Protein AF-A0A314ULX8-F1 (afdb_monomer_lite)

InterPro domains:
  IPR002553 Clathrin/coatomer adaptor, adaptin-like, N-terminal [PF01602] (2-95)
  IPR011989 Armadillo-like helical [G3DSA:1.25.10.10] (1-115)
  IPR016024 Armadillo-type fold [SSF48371] (2-96)
  IPR050840 Adaptor Complexes Large Subunit [PTHR22780] (1-95)

Secondary structure (DSSP, 8-state):
-HHHHHHHHHHHHTT---GGGHHHHHHHHT-SSHHHHHHHHHHHHHH--TT-TTHHHHHHHHHHHHT-S-HHHHHHHHHHHHHH--TTTHHHH----S-TT---THHHHHHHHHHHHHHHHH-PPPPS---

Sequence (131 aa):
MKEYIIRLIYVEMLGNDGSFAYIHAVKMTHDDNLLLKCTGYLAVSLFLSDDHDLIILIVNTIQKDLKSDNYLVACAALNAVCKLINDETVPAVLPIPGRLSGRRPSWRFTAFIRIAVFGFASGLEFPEAAL

Organism: NCBI:txid2094558

pLDDT: mean 74.56, std 20.5, range [35.59, 95.12]

Structure (mmCIF, N/CA/C/O backbone):
data_AF-A0A314ULX8-F1
#
_entry.id   AF-A0A314ULX8-F1
#
loop_
_atom_site.group_PDB
_atom_site.id
_atom_site.type_symbol
_atom_site.label_atom_id
_atom_site.label_alt_id
_atom_site.label_comp_id
_atom_site.label_asym_id
_atom_site.label_entity_id
_atom_site.label_seq_id
_atom_site.pdbx_PDB_ins_code
_atom_site.Cartn_x
_atom_site.Cartn_y
_atom_site.Cartn_z
_atom_site.occupancy
_atom_site.B_iso_or_equiv
_atom_site.auth_seq_id
_atom_site.auth_comp_id
_atom_site.auth_asym_id
_atom_site.auth_atom_id
_atom_site.pdbx_PDB_model_num
ATOM 1 N N . MET A 1 1 ? 9.596 -2.95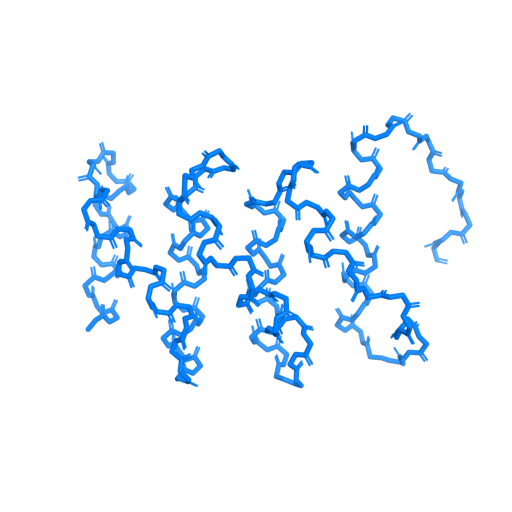5 6.360 1.00 78.81 1 MET A N 1
ATOM 2 C CA . MET A 1 1 ? 8.761 -3.073 5.139 1.00 78.81 1 MET A CA 1
ATOM 3 C C . MET A 1 1 ? 8.274 -1.729 4.610 1.00 78.81 1 MET A C 1
ATOM 5 O O . MET A 1 1 ? 8.534 -1.450 3.451 1.00 78.81 1 MET A O 1
ATOM 9 N N . LYS A 1 2 ? 7.646 -0.866 5.424 1.00 85.88 2 LYS A N 1
ATOM 10 C CA . LYS A 1 2 ? 7.125 0.439 4.963 1.00 85.88 2 LYS A CA 1
ATOM 11 C C . LYS A 1 2 ? 8.141 1.306 4.202 1.00 85.88 2 LYS A C 1
ATOM 13 O O . LYS A 1 2 ? 7.873 1.707 3.079 1.00 85.88 2 LYS A O 1
ATOM 18 N N . GLU A 1 3 ? 9.309 1.566 4.789 1.00 89.75 3 GLU A N 1
ATOM 19 C CA . GLU A 1 3 ? 10.346 2.406 4.161 1.00 89.75 3 GLU A CA 1
ATOM 20 C C . GLU A 1 3 ? 10.858 1.831 2.838 1.00 89.75 3 GLU A C 1
ATOM 22 O O . GLU A 1 3 ? 11.155 2.575 1.910 1.00 89.75 3 GLU A O 1
ATOM 27 N N . TYR A 1 4 ? 10.925 0.503 2.746 1.00 91.62 4 TYR A N 1
ATOM 28 C CA . TYR A 1 4 ? 11.359 -0.196 1.545 1.00 91.62 4 TYR A CA 1
ATOM 29 C C . TYR A 1 4 ? 10.378 0.019 0.384 1.00 91.62 4 TYR A C 1
ATOM 31 O O . TYR A 1 4 ? 10.801 0.395 -0.703 1.00 91.62 4 TYR A O 1
ATOM 39 N N . ILE A 1 5 ? 9.070 -0.111 0.636 1.00 93.31 5 ILE A N 1
ATOM 40 C CA . ILE A 1 5 ? 8.040 0.174 -0.375 1.00 93.31 5 ILE A CA 1
ATOM 41 C C . ILE A 1 5 ? 8.031 1.654 -0.768 1.00 93.31 5 ILE A C 1
ATOM 43 O O . ILE A 1 5 ? 7.900 1.964 -1.943 1.00 93.31 5 ILE A O 1
ATOM 47 N N . ILE A 1 6 ? 8.236 2.579 0.173 1.00 92.00 6 ILE A N 1
ATOM 48 C CA . ILE A 1 6 ? 8.306 4.015 -0.150 1.00 92.00 6 ILE A CA 1
ATOM 49 C C . ILE A 1 6 ? 9.497 4.320 -1.070 1.00 92.00 6 ILE A C 1
ATOM 51 O O . ILE A 1 6 ? 9.356 5.075 -2.030 1.00 92.00 6 ILE A O 1
ATOM 55 N N . ARG A 1 7 ? 10.663 3.716 -0.814 1.00 93.50 7 ARG A N 1
ATOM 56 C CA . ARG A 1 7 ? 11.828 3.846 -1.703 1.00 93.50 7 ARG A CA 1
ATOM 57 C C . ARG A 1 7 ? 11.565 3.230 -3.075 1.00 93.50 7 ARG A C 1
ATOM 59 O O . ARG A 1 7 ? 11.992 3.800 -4.069 1.00 93.50 7 ARG A O 1
ATOM 66 N N . LEU A 1 8 ? 10.843 2.113 -3.131 1.00 92.50 8 LEU A N 1
ATOM 67 C CA . LEU A 1 8 ? 10.450 1.490 -4.392 1.00 92.50 8 LEU A CA 1
ATOM 68 C C . LEU A 1 8 ? 9.522 2.394 -5.210 1.00 92.50 8 LEU A C 1
ATOM 70 O O . LEU A 1 8 ? 9.762 2.573 -6.394 1.00 92.50 8 LEU A O 1
ATOM 74 N N . ILE A 1 9 ? 8.529 3.026 -4.572 1.00 92.50 9 ILE A N 1
ATOM 75 C CA . ILE A 1 9 ? 7.655 4.009 -5.233 1.00 92.50 9 ILE A CA 1
ATOM 76 C C . ILE A 1 9 ? 8.495 5.100 -5.899 1.00 92.50 9 ILE A C 1
ATOM 78 O O . ILE A 1 9 ? 8.248 5.457 -7.045 1.00 92.50 9 ILE A O 1
ATOM 82 N N . TYR A 1 10 ? 9.512 5.603 -5.201 1.00 93.12 10 TYR A N 1
ATOM 83 C CA . TYR A 1 10 ? 10.402 6.618 -5.755 1.00 93.12 10 TYR A CA 1
ATOM 84 C C . TYR A 1 10 ? 11.201 6.114 -6.970 1.00 93.12 10 TYR A C 1
ATOM 86 O O . TYR A 1 10 ? 11.342 6.834 -7.953 1.00 93.12 10 TYR A O 1
ATOM 94 N N . VAL A 1 11 ? 11.704 4.879 -6.920 1.00 92.44 11 VAL A N 1
ATOM 95 C CA . VAL A 1 11 ? 12.449 4.249 -8.024 1.00 92.44 11 VAL A CA 1
ATOM 96 C C . VAL A 1 11 ? 11.564 4.041 -9.259 1.00 92.44 11 VAL A C 1
ATOM 98 O O . VAL A 1 11 ? 11.998 4.359 -10.368 1.00 92.44 11 VAL A O 1
ATOM 101 N N . GLU A 1 12 ? 10.322 3.600 -9.054 1.00 90.19 12 GLU A N 1
ATOM 102 C CA . GLU A 1 12 ? 9.320 3.423 -10.111 1.00 90.19 12 GLU A CA 1
ATOM 103 C C . GLU A 1 12 ? 8.924 4.768 -10.739 1.00 90.19 12 GLU A C 1
ATOM 105 O O . GLU A 1 12 ? 8.836 4.900 -11.956 1.00 90.19 12 GLU A O 1
ATOM 110 N N . MET A 1 13 ? 8.776 5.817 -9.920 1.00 90.50 13 MET A N 1
ATOM 111 C CA . MET A 1 13 ? 8.516 7.183 -10.397 1.00 90.50 13 MET A CA 1
ATOM 112 C C . MET A 1 13 ? 9.657 7.750 -11.254 1.00 90.50 13 MET A C 1
ATOM 114 O O . MET A 1 13 ? 9.415 8.619 -12.089 1.00 90.50 13 MET A O 1
ATOM 118 N N . LEU A 1 14 ? 10.890 7.271 -11.065 1.00 93.81 14 LEU A N 1
ATOM 119 C CA . LEU A 1 14 ? 12.030 7.594 -11.929 1.00 93.81 14 LEU A CA 1
ATOM 120 C C . LEU A 1 14 ? 12.061 6.757 -13.223 1.00 93.81 14 LEU A C 1
ATOM 122 O O . LEU A 1 14 ? 12.935 6.985 -14.058 1.00 93.81 14 LEU A O 1
ATOM 126 N N . GLY A 1 15 ? 11.132 5.812 -13.397 1.00 90.69 15 GLY A N 1
ATOM 127 C CA . GLY A 1 15 ? 11.007 4.961 -14.582 1.00 90.69 15 GLY A CA 1
ATOM 128 C C . GLY A 1 15 ? 11.866 3.694 -14.561 1.00 90.69 15 GLY A C 1
ATOM 129 O O . GLY A 1 15 ? 12.131 3.133 -15.622 1.00 90.69 15 GLY A O 1
ATOM 130 N N . ASN A 1 16 ? 12.339 3.254 -13.390 1.00 92.31 16 ASN A N 1
ATOM 131 C CA . ASN A 1 16 ? 13.056 1.981 -13.259 1.00 92.31 16 ASN A CA 1
ATOM 132 C C . ASN A 1 16 ? 12.087 0.869 -12.849 1.00 92.31 16 ASN A C 1
ATOM 134 O O . ASN A 1 16 ? 11.222 1.110 -12.018 1.00 92.31 16 ASN A O 1
ATOM 138 N N . ASP A 1 17 ? 12.302 -0.345 -13.356 1.00 90.50 17 ASP A N 1
ATOM 139 C CA . ASP A 1 17 ? 11.466 -1.510 -13.049 1.00 90.50 17 ASP A CA 1
ATOM 140 C C . ASP A 1 17 ? 11.652 -2.002 -11.599 1.00 90.50 17 ASP A C 1
ATOM 142 O O . ASP A 1 17 ? 12.721 -2.492 -11.210 1.00 90.50 17 ASP A O 1
ATOM 146 N N . GLY A 1 18 ? 10.593 -1.875 -10.798 1.00 88.19 18 GLY A N 1
ATOM 147 C CA . GLY A 1 18 ? 10.475 -2.362 -9.427 1.00 88.19 18 GLY A CA 1
ATOM 148 C C . GLY A 1 18 ? 9.608 -3.617 -9.257 1.00 88.19 18 GLY A C 1
ATOM 149 O O . GLY A 1 18 ? 9.281 -3.972 -8.116 1.00 88.19 18 GLY A O 1
ATOM 150 N N . SER A 1 19 ? 9.243 -4.303 -10.345 1.00 90.81 19 SER A N 1
ATOM 151 C CA . SER A 1 19 ? 8.260 -5.404 -10.375 1.00 90.81 19 SER A CA 1
ATOM 152 C C . SER A 1 19 ? 8.489 -6.510 -9.339 1.00 90.81 19 SER A C 1
ATOM 154 O O . SER A 1 19 ? 7.540 -7.019 -8.734 1.00 90.81 19 SER A O 1
ATOM 156 N N . PHE A 1 20 ? 9.750 -6.833 -9.040 1.00 90.69 20 PHE A N 1
ATOM 157 C CA . PHE A 1 20 ? 10.132 -7.835 -8.037 1.00 90.69 20 PHE A CA 1
ATOM 158 C C . PHE A 1 20 ? 9.549 -7.571 -6.639 1.00 90.69 20 PHE A C 1
ATOM 160 O O . PHE A 1 20 ? 9.385 -8.496 -5.839 1.00 90.69 20 PHE A O 1
ATOM 167 N N . ALA A 1 21 ? 9.222 -6.316 -6.331 1.00 90.81 21 ALA A N 1
ATOM 168 C CA . ALA A 1 21 ? 8.723 -5.911 -5.029 1.00 90.81 21 ALA A CA 1
ATOM 169 C C . ALA A 1 21 ? 7.215 -5.611 -4.993 1.00 90.81 21 ALA A C 1
ATOM 171 O O . ALA A 1 21 ? 6.667 -5.364 -3.913 1.00 90.81 21 ALA A O 1
ATOM 172 N N . TYR A 1 22 ? 6.499 -5.755 -6.112 1.00 93.88 22 TYR A N 1
ATOM 173 C CA . TYR A 1 22 ? 5.042 -5.559 -6.167 1.00 93.88 22 TYR A CA 1
ATOM 174 C C . TYR A 1 22 ? 4.294 -6.551 -5.278 1.00 93.88 22 TYR A C 1
ATOM 176 O O . TYR A 1 22 ? 3.360 -6.183 -4.562 1.00 93.88 22 TYR A O 1
ATOM 184 N N . ILE A 1 23 ? 4.771 -7.795 -5.207 1.00 94.75 23 ILE A N 1
ATOM 185 C CA . ILE A 1 23 ? 4.206 -8.805 -4.306 1.00 94.75 23 ILE A CA 1
ATOM 186 C C . ILE A 1 23 ? 4.317 -8.397 -2.828 1.00 94.75 23 ILE A C 1
ATOM 188 O O . ILE A 1 23 ? 3.469 -8.756 -2.011 1.00 94.75 23 ILE A O 1
ATOM 192 N N . HIS A 1 24 ? 5.337 -7.617 -2.457 1.00 93.94 24 HIS A N 1
ATOM 193 C CA . HIS A 1 24 ? 5.478 -7.106 -1.095 1.00 93.94 24 HIS A CA 1
ATOM 194 C C . HIS A 1 24 ? 4.482 -5.980 -0.804 1.00 93.94 24 HIS A C 1
ATOM 196 O O . HIS A 1 24 ? 3.962 -5.921 0.311 1.00 93.94 24 HIS A O 1
ATOM 202 N N . ALA A 1 25 ? 4.159 -5.143 -1.794 1.00 94.19 25 ALA A N 1
ATOM 203 C CA . ALA A 1 25 ? 3.087 -4.155 -1.681 1.00 94.19 25 ALA A CA 1
ATOM 204 C C . ALA A 1 25 ? 1.716 -4.834 -1.510 1.00 94.19 25 ALA A C 1
ATOM 206 O O . ALA A 1 25 ? 0.958 -4.468 -0.611 1.00 94.19 25 ALA A O 1
ATOM 207 N N . VAL A 1 26 ? 1.446 -5.894 -2.281 1.00 95.12 26 VAL A N 1
ATOM 208 C CA . VAL A 1 26 ? 0.246 -6.737 -2.130 1.00 95.12 26 VAL A CA 1
ATOM 209 C C . VAL A 1 26 ? 0.181 -7.374 -0.743 1.00 95.12 26 VAL A C 1
ATOM 211 O O . VAL A 1 26 ? -0.855 -7.329 -0.089 1.00 95.12 26 VAL A O 1
ATOM 214 N N . LYS A 1 27 ? 1.285 -7.919 -0.224 1.00 94.62 27 LYS A N 1
ATOM 215 C CA . LYS A 1 27 ? 1.312 -8.459 1.148 1.00 94.62 27 LYS A CA 1
ATOM 216 C C . LYS A 1 27 ? 0.973 -7.397 2.199 1.00 94.62 27 LYS A C 1
ATOM 218 O O . LYS A 1 27 ? 0.302 -7.715 3.173 1.00 94.62 27 LYS A O 1
ATOM 223 N N . MET A 1 28 ? 1.375 -6.141 1.993 1.00 94.12 28 MET A N 1
ATOM 224 C CA . MET A 1 28 ? 1.056 -5.053 2.922 1.00 94.12 28 MET A CA 1
ATOM 225 C C . MET A 1 28 ? -0.434 -4.686 2.953 1.00 94.12 28 MET A C 1
ATOM 227 O O . MET A 1 28 ? -0.893 -4.231 3.996 1.00 94.12 28 MET A O 1
ATOM 231 N N . THR A 1 29 ? -1.218 -4.913 1.889 1.00 94.19 29 THR A N 1
ATOM 232 C CA . THR A 1 29 ? -2.682 -4.668 1.927 1.00 94.19 29 THR A CA 1
ATOM 233 C C . THR A 1 29 ? -3.424 -5.655 2.828 1.00 94.19 29 THR A C 1
ATOM 235 O O . THR A 1 29 ? -4.504 -5.354 3.344 1.00 94.19 29 THR A O 1
ATOM 238 N N . HIS A 1 30 ? -2.826 -6.823 3.052 1.00 93.88 30 HIS A N 1
ATOM 239 C CA . HIS A 1 30 ? -3.364 -7.882 3.896 1.00 93.88 30 HIS A CA 1
ATOM 240 C C . HIS A 1 30 ? -2.998 -7.714 5.377 1.00 93.88 30 HIS A C 1
ATOM 242 O O . HIS A 1 30 ? -3.531 -8.444 6.206 1.00 93.88 30 HIS A O 1
ATOM 248 N N . ASP A 1 31 ? -2.114 -6.770 5.709 1.00 93.69 31 ASP A N 1
ATOM 249 C CA . ASP A 1 31 ? -1.641 -6.531 7.074 1.00 93.69 31 ASP A CA 1
ATOM 250 C C . ASP A 1 31 ? -2.746 -5.921 7.956 1.00 93.69 31 ASP A C 1
ATOM 252 O O . ASP A 1 31 ? -3.525 -5.081 7.503 1.00 93.69 31 ASP A O 1
ATOM 256 N N . ASP A 1 32 ? -2.813 -6.308 9.230 1.00 90.00 32 ASP A N 1
ATOM 257 C CA . ASP A 1 32 ? -3.793 -5.765 10.180 1.00 90.00 32 ASP A CA 1
ATOM 258 C C . ASP A 1 32 ? -3.432 -4.342 10.645 1.00 90.00 32 ASP A C 1
ATOM 260 O O . ASP A 1 32 ? -4.291 -3.588 11.118 1.00 90.00 32 ASP A O 1
ATOM 264 N N . ASN A 1 33 ? -2.170 -3.928 10.492 1.00 92.94 33 ASN A N 1
ATOM 265 C CA . ASN A 1 33 ? -1.740 -2.576 10.810 1.00 92.94 33 ASN A CA 1
ATOM 266 C C . ASN A 1 33 ? -2.257 -1.581 9.765 1.00 92.94 33 ASN A C 1
ATOM 268 O O . ASN A 1 33 ? -1.830 -1.574 8.610 1.00 92.94 33 ASN A O 1
ATOM 272 N N . LEU A 1 34 ? -3.104 -0.653 10.212 1.00 90.81 34 LEU A N 1
ATOM 273 C CA . LEU A 1 34 ? -3.715 0.371 9.367 1.00 90.81 34 LEU A CA 1
ATOM 274 C C . LEU A 1 34 ? -2.706 1.165 8.524 1.00 90.81 34 LEU A C 1
ATOM 276 O O . LEU A 1 34 ? -2.957 1.420 7.349 1.00 90.81 34 LEU A O 1
ATOM 280 N N . LEU A 1 35 ? -1.561 1.557 9.089 1.00 91.25 35 LEU A N 1
ATOM 281 C CA . LEU A 1 35 ? -0.568 2.351 8.358 1.00 91.25 35 LEU A CA 1
ATOM 282 C C . LEU A 1 35 ? 0.114 1.534 7.261 1.00 91.25 35 LEU A C 1
ATOM 284 O O . LEU A 1 35 ? 0.391 2.072 6.186 1.00 91.25 35 LEU A O 1
ATOM 288 N N . LEU A 1 36 ? 0.391 0.254 7.523 1.00 93.44 36 LEU A N 1
ATOM 289 C CA . LEU A 1 36 ? 0.956 -0.656 6.527 1.00 93.44 36 LEU A CA 1
ATOM 290 C C . LEU A 1 36 ? -0.068 -0.940 5.432 1.00 93.44 36 LEU A C 1
ATOM 292 O O . LEU A 1 36 ? 0.272 -0.789 4.262 1.00 93.44 36 LEU A O 1
ATOM 296 N N . LYS A 1 37 ? -1.321 -1.206 5.805 1.00 93.81 37 LYS A N 1
ATOM 297 C CA . LYS A 1 37 ? -2.438 -1.417 4.882 1.00 93.81 37 LYS A CA 1
ATOM 298 C C . LYS A 1 37 ? -2.672 -0.222 3.959 1.00 93.81 37 LYS A C 1
ATOM 300 O O . LYS A 1 37 ? -2.689 -0.395 2.744 1.00 93.81 37 LYS A O 1
ATOM 305 N N . CYS A 1 38 ? -2.767 0.996 4.497 1.00 91.25 38 CYS A N 1
ATOM 306 C CA . CYS A 1 38 ? -2.935 2.209 3.687 1.00 91.25 38 CYS A CA 1
ATOM 307 C C . CYS A 1 38 ? -1.734 2.460 2.762 1.00 91.25 38 CYS A C 1
ATOM 309 O O . CYS A 1 38 ? -1.918 2.829 1.604 1.00 91.25 38 CYS A O 1
ATOM 311 N N . THR A 1 39 ? -0.507 2.231 3.248 1.00 93.69 39 THR A N 1
ATOM 312 C CA . THR A 1 39 ? 0.702 2.357 2.411 1.00 93.69 39 THR A CA 1
ATOM 313 C C . THR A 1 39 ? 0.715 1.296 1.309 1.00 93.69 39 THR A C 1
ATOM 315 O O . THR A 1 39 ? 1.074 1.601 0.178 1.00 93.69 39 THR A O 1
ATOM 318 N N . GLY A 1 40 ? 0.287 0.072 1.628 1.00 94.81 40 GLY A N 1
ATOM 319 C CA . GLY A 1 40 ? 0.104 -1.014 0.675 1.00 94.81 40 GLY A CA 1
ATOM 320 C C . GLY A 1 40 ? -0.862 -0.599 -0.422 1.00 94.81 40 GLY A C 1
ATOM 321 O O . GLY A 1 40 ? -0.465 -0.573 -1.576 1.00 94.81 40 GLY A O 1
ATOM 322 N N . TYR A 1 41 ? -2.080 -0.175 -0.074 1.00 93.81 41 TYR A N 1
ATOM 323 C CA . TYR A 1 41 ? -3.088 0.242 -1.057 1.00 93.81 41 TYR A CA 1
ATOM 324 C C . TYR A 1 41 ? -2.611 1.369 -1.972 1.00 93.81 41 TYR A C 1
ATOM 326 O O . TYR A 1 41 ? -2.857 1.318 -3.177 1.00 93.81 41 TYR A O 1
ATOM 334 N N . LEU A 1 42 ? -1.897 2.355 -1.422 1.00 92.06 42 LEU A N 1
ATOM 335 C CA . LEU A 1 42 ? -1.275 3.406 -2.222 1.00 92.06 42 LEU A CA 1
ATOM 336 C C . LEU A 1 42 ? -0.249 2.826 -3.203 1.00 92.06 42 LEU A C 1
ATOM 338 O O . LEU A 1 42 ? -0.310 3.125 -4.389 1.00 92.06 42 LEU A O 1
ATOM 342 N N . ALA A 1 43 ? 0.659 1.978 -2.719 1.00 93.75 43 ALA A N 1
ATOM 343 C CA . ALA A 1 43 ? 1.686 1.352 -3.541 1.00 93.75 43 ALA A CA 1
ATOM 344 C C . ALA A 1 43 ? 1.080 0.488 -4.657 1.00 93.75 43 ALA A C 1
ATOM 346 O O . ALA A 1 43 ? 1.462 0.623 -5.812 1.00 93.75 43 ALA A O 1
ATOM 347 N N . VAL A 1 44 ? 0.083 -0.345 -4.342 1.00 93.81 44 VAL A N 1
ATOM 348 C CA . VAL A 1 44 ? -0.555 -1.223 -5.333 1.00 93.81 44 VAL A CA 1
ATOM 349 C C . VAL A 1 44 ? -1.290 -0.413 -6.407 1.00 93.81 44 VAL A C 1
ATOM 351 O O . VAL A 1 44 ? -1.243 -0.779 -7.573 1.00 93.81 44 VAL A O 1
ATOM 354 N N . SER A 1 45 ? -1.894 0.723 -6.038 1.00 90.88 45 SER A N 1
ATOM 355 C CA . SER A 1 45 ? -2.553 1.632 -6.993 1.00 90.88 45 SER A CA 1
ATOM 356 C C . SER A 1 45 ? -1.572 2.351 -7.931 1.00 90.88 45 SER A C 1
ATOM 358 O O . SER A 1 45 ? -1.989 2.867 -8.965 1.00 90.88 45 SER A O 1
ATOM 360 N N . LEU A 1 46 ? -0.294 2.443 -7.547 1.00 90.88 46 LEU A N 1
ATOM 361 C CA . LEU A 1 46 ? 0.766 3.054 -8.355 1.00 90.88 46 LEU A CA 1
ATOM 362 C C . LEU A 1 46 ? 1.492 2.025 -9.229 1.00 90.88 46 LEU A C 1
ATOM 364 O O . LEU A 1 46 ? 1.884 2.359 -10.339 1.00 90.88 46 LEU A O 1
ATOM 368 N N . PHE A 1 47 ? 1.679 0.804 -8.722 1.00 90.94 47 PHE A N 1
ATOM 369 C CA . PHE A 1 47 ? 2.460 -0.247 -9.378 1.00 90.94 47 PHE A CA 1
ATOM 370 C C . PHE A 1 47 ? 1.657 -1.108 -10.345 1.00 90.94 47 PHE A C 1
ATOM 372 O O . PHE A 1 47 ? 2.190 -1.541 -11.362 1.00 90.94 47 PHE A O 1
ATOM 379 N N . LEU A 1 48 ? 0.404 -1.420 -10.003 1.00 90.69 48 LEU A N 1
ATOM 380 C CA . LEU A 1 48 ? -0.398 -2.336 -10.801 1.00 90.69 48 LEU A CA 1
ATOM 381 C C . LEU A 1 48 ? -1.241 -1.560 -11.813 1.00 90.69 48 LEU A C 1
ATOM 383 O O . LEU A 1 48 ? -1.963 -0.626 -11.460 1.00 90.69 48 LEU A O 1
ATOM 387 N N . SER A 1 49 ? -1.165 -2.001 -13.062 1.00 87.50 49 SER A N 1
ATOM 388 C CA . SER A 1 49 ? -2.174 -1.732 -14.085 1.00 87.50 49 SER A CA 1
ATOM 389 C C . SER A 1 49 ? -3.370 -2.666 -13.892 1.00 87.50 49 SER A C 1
ATOM 391 O O . SER A 1 49 ? -3.254 -3.685 -13.213 1.00 87.50 49 SER A O 1
ATOM 393 N N . ASP A 1 50 ? -4.511 -2.314 -14.472 1.00 81.94 50 ASP A N 1
ATOM 394 C CA . ASP A 1 50 ? -5.805 -3.007 -14.390 1.00 81.94 50 ASP A CA 1
ATOM 395 C C . ASP A 1 50 ? -5.817 -4.425 -14.994 1.00 81.94 50 ASP A C 1
ATOM 397 O O . ASP A 1 50 ? -6.717 -5.214 -14.706 1.00 81.94 50 ASP A O 1
ATOM 401 N N . ASP A 1 51 ? -4.801 -4.771 -15.780 1.00 84.44 51 ASP A N 1
ATOM 402 C CA . ASP A 1 51 ? -4.563 -6.085 -16.382 1.00 84.44 51 ASP A CA 1
ATOM 403 C C . ASP A 1 51 ? -3.517 -6.932 -15.631 1.00 84.44 51 ASP A C 1
ATOM 405 O O . ASP A 1 51 ? -3.231 -8.064 -16.021 1.00 84.44 51 ASP A O 1
ATOM 409 N N . HIS A 1 52 ? -2.936 -6.421 -14.542 1.00 89.75 52 HIS A N 1
ATOM 410 C CA . HIS A 1 52 ? -1.846 -7.106 -13.859 1.00 89.75 52 HIS A CA 1
ATOM 411 C C . HIS A 1 52 ? -2.338 -8.316 -13.040 1.00 89.75 52 HIS A C 1
ATOM 413 O O . HIS A 1 52 ? -3.162 -8.186 -12.133 1.00 89.75 52 HIS A O 1
ATOM 419 N N . ASP A 1 53 ? -1.704 -9.479 -13.237 1.00 89.06 53 ASP A N 1
ATOM 420 C CA . ASP A 1 53 ? -2.026 -10.759 -12.571 1.00 89.06 53 ASP A CA 1
ATOM 421 C C . ASP A 1 53 ? -2.147 -10.699 -11.037 1.00 89.06 53 ASP A C 1
ATOM 423 O O . ASP A 1 53 ? -2.856 -11.493 -10.420 1.00 89.06 53 ASP A O 1
ATOM 427 N N . LEU A 1 54 ? -1.455 -9.760 -10.384 1.00 91.50 54 LEU A N 1
ATOM 428 C CA . LEU A 1 54 ? -1.461 -9.623 -8.929 1.00 91.50 54 LEU A CA 1
ATOM 429 C C . LEU A 1 54 ? -2.773 -9.036 -8.388 1.00 91.50 54 LEU A C 1
ATOM 431 O O . LEU A 1 54 ? -3.036 -9.173 -7.188 1.00 91.50 54 LEU A O 1
ATOM 435 N N . ILE A 1 55 ? -3.613 -8.431 -9.238 1.00 89.62 55 ILE A N 1
ATOM 436 C CA . ILE A 1 55 ? -4.914 -7.876 -8.840 1.00 89.62 55 ILE A CA 1
ATOM 437 C C . ILE A 1 55 ? -5.785 -8.951 -8.187 1.00 89.62 55 ILE A C 1
ATOM 439 O O . ILE A 1 55 ? -6.413 -8.697 -7.157 1.00 89.62 55 ILE A O 1
ATOM 443 N N . ILE A 1 56 ? -5.760 -10.186 -8.695 1.00 88.31 56 ILE A N 1
ATOM 444 C CA . ILE A 1 56 ? -6.579 -11.277 -8.149 1.00 88.31 56 ILE A CA 1
ATOM 445 C C . ILE A 1 56 ? -6.316 -11.529 -6.655 1.00 88.31 56 ILE A C 1
ATOM 447 O O . ILE A 1 56 ? -7.227 -11.899 -5.912 1.00 88.31 56 ILE A O 1
ATOM 451 N N . LEU A 1 57 ? -5.091 -11.265 -6.186 1.00 91.12 57 LEU A N 1
ATOM 452 C CA . LEU A 1 57 ? -4.692 -11.461 -4.793 1.00 91.12 57 LEU A CA 1
ATOM 453 C C . LEU A 1 57 ? -5.262 -10.387 -3.862 1.00 91.12 57 LEU A C 1
ATOM 455 O O . LEU A 1 57 ? -5.438 -10.649 -2.676 1.00 91.12 57 LEU A O 1
ATOM 459 N N . ILE A 1 58 ? -5.558 -9.186 -4.366 1.00 90.50 58 ILE A N 1
ATOM 460 C CA . ILE A 1 58 ? -6.093 -8.083 -3.553 1.00 90.50 58 ILE A CA 1
ATOM 461 C C . ILE A 1 58 ? -7.616 -7.963 -3.631 1.00 90.50 58 ILE A C 1
ATOM 463 O O . ILE A 1 58 ? -8.200 -7.372 -2.727 1.00 90.50 58 ILE A O 1
ATOM 467 N N . VAL A 1 59 ? -8.274 -8.534 -4.648 1.00 87.50 59 VAL A N 1
ATOM 468 C CA . VAL A 1 59 ? -9.732 -8.408 -4.859 1.00 87.50 59 VAL A CA 1
ATOM 469 C C . VAL A 1 59 ? -10.535 -8.832 -3.623 1.00 87.50 59 VAL A C 1
ATOM 471 O O . VAL A 1 59 ? -11.437 -8.113 -3.189 1.00 87.50 59 VAL A O 1
ATOM 474 N N . ASN A 1 60 ? -10.183 -9.960 -3.001 1.00 86.06 60 ASN A N 1
ATOM 475 C CA . ASN A 1 60 ? -10.865 -10.437 -1.791 1.00 86.06 60 ASN A CA 1
ATOM 476 C C . ASN A 1 60 ? -10.652 -9.496 -0.596 1.00 86.06 60 ASN A C 1
ATOM 478 O O . ASN A 1 60 ? -11.564 -9.253 0.199 1.00 86.06 60 ASN A O 1
ATOM 482 N N . THR A 1 61 ? -9.452 -8.933 -0.484 1.00 90.75 61 THR A N 1
ATOM 483 C CA . THR A 1 61 ? -9.083 -8.019 0.600 1.00 90.75 61 THR A CA 1
ATOM 484 C C . THR A 1 61 ? -9.767 -6.666 0.435 1.00 90.75 61 THR A C 1
ATOM 486 O O . THR A 1 61 ? -10.310 -6.150 1.409 1.00 90.75 61 THR A O 1
ATOM 489 N N . ILE A 1 62 ? -9.882 -6.163 -0.797 1.00 87.94 62 ILE A N 1
ATOM 490 C CA . ILE A 1 62 ? -10.676 -4.978 -1.142 1.00 87.94 62 ILE A CA 1
ATOM 491 C C . ILE A 1 62 ? -12.134 -5.171 -0.714 1.00 87.94 62 ILE A C 1
ATOM 493 O O . ILE A 1 62 ? -12.689 -4.318 -0.025 1.00 87.94 62 ILE A O 1
ATOM 497 N N . GLN A 1 63 ? -12.759 -6.302 -1.055 1.00 84.25 63 GLN A N 1
ATOM 498 C CA . GLN A 1 63 ? -14.151 -6.573 -0.671 1.00 84.25 63 GLN A CA 1
ATOM 499 C C . GLN A 1 63 ? -14.365 -6.569 0.845 1.00 84.25 63 GLN A C 1
ATOM 501 O O . GLN A 1 63 ? -15.377 -6.055 1.334 1.00 84.25 63 GLN A O 1
ATOM 506 N N . LYS A 1 64 ? -13.427 -7.158 1.594 1.00 87.69 64 LYS A N 1
ATOM 507 C CA . LYS A 1 64 ? -13.448 -7.168 3.061 1.00 87.69 64 LYS A CA 1
ATOM 508 C C . LYS A 1 64 ? -13.279 -5.753 3.617 1.00 87.69 64 LYS A C 1
ATOM 510 O O . LYS A 1 64 ? -14.052 -5.339 4.480 1.00 87.69 64 LYS A O 1
ATOM 515 N N . ASP A 1 65 ? -12.306 -5.007 3.107 1.00 88.44 65 ASP A N 1
ATOM 516 C CA . ASP A 1 65 ? -11.934 -3.684 3.607 1.00 88.44 65 ASP A CA 1
ATOM 517 C C . ASP A 1 65 ? -12.971 -2.603 3.258 1.00 88.44 65 ASP A C 1
ATOM 519 O O . ASP A 1 65 ? -13.227 -1.719 4.077 1.00 88.44 65 ASP A O 1
ATOM 523 N N . LEU A 1 66 ? -13.666 -2.718 2.122 1.00 81.88 66 LEU A N 1
ATOM 524 C CA . LEU A 1 66 ? -14.829 -1.883 1.784 1.00 81.88 66 LEU A CA 1
ATOM 525 C C . LEU A 1 66 ? -15.980 -2.034 2.788 1.00 81.88 66 LEU A C 1
ATOM 527 O O . LEU A 1 66 ? -16.775 -1.113 2.960 1.00 81.88 66 LEU A O 1
ATOM 531 N N . LYS A 1 67 ? -16.087 -3.192 3.451 1.00 80.81 67 LYS A N 1
ATOM 532 C CA . LYS A 1 67 ? -17.098 -3.468 4.485 1.00 80.81 67 LYS A CA 1
ATOM 533 C C . LYS A 1 67 ? -16.613 -3.118 5.894 1.00 80.81 67 LYS A C 1
ATOM 535 O O . LYS A 1 67 ? -17.371 -3.305 6.845 1.00 80.81 67 LYS A O 1
ATOM 540 N N . SER A 1 68 ? -15.380 -2.631 6.040 1.00 82.94 68 SER A N 1
ATOM 541 C CA . SER A 1 68 ? -14.812 -2.298 7.344 1.00 82.94 68 SER A CA 1
ATOM 542 C C . SER A 1 68 ? -15.477 -1.061 7.959 1.00 82.94 68 SER A C 1
ATOM 544 O O . SER A 1 68 ? -15.883 -0.130 7.263 1.00 82.94 68 SER A O 1
ATOM 546 N N . ASP A 1 69 ? -15.563 -1.028 9.291 1.00 81.31 69 ASP A N 1
ATOM 547 C CA . ASP A 1 69 ? -16.051 0.148 10.027 1.00 81.31 69 ASP A CA 1
ATOM 548 C C . ASP A 1 69 ? -15.025 1.293 10.054 1.00 81.31 69 ASP A C 1
ATOM 550 O O . ASP A 1 69 ? -15.354 2.432 10.400 1.00 81.31 69 ASP A O 1
ATOM 554 N N . ASN A 1 70 ? -13.775 1.006 9.678 1.00 83.88 70 ASN A N 1
ATOM 555 C CA . ASN A 1 70 ? -12.706 1.986 9.637 1.00 83.88 70 ASN A CA 1
ATOM 556 C C . ASN A 1 70 ? -12.737 2.770 8.322 1.00 83.88 70 ASN A C 1
ATOM 558 O O . ASN A 1 70 ? -12.363 2.269 7.262 1.00 83.88 70 ASN A O 1
ATOM 562 N N . TYR A 1 71 ? -13.121 4.041 8.419 1.00 81.62 71 TYR A N 1
ATOM 563 C CA . TYR A 1 71 ? -13.241 4.931 7.268 1.00 81.62 71 TYR A CA 1
ATOM 564 C C . TYR A 1 71 ? -11.958 5.043 6.430 1.00 81.62 71 TYR A C 1
ATOM 566 O O . TYR A 1 71 ? -12.041 5.100 5.206 1.00 81.62 71 TYR A O 1
ATOM 574 N N . LEU A 1 72 ? -10.775 5.058 7.056 1.00 84.69 72 LEU A N 1
ATOM 575 C CA . LEU A 1 72 ? -9.510 5.212 6.329 1.00 84.69 72 LEU A CA 1
ATOM 576 C C . LEU A 1 72 ? -9.206 3.985 5.469 1.00 84.69 72 LEU A C 1
ATOM 578 O O . LEU A 1 72 ? -8.787 4.123 4.323 1.00 84.69 72 LEU A O 1
ATOM 582 N N . VAL A 1 73 ? -9.461 2.794 6.012 1.00 85.81 73 VAL A N 1
ATOM 583 C CA . VAL A 1 73 ? -9.269 1.526 5.301 1.00 85.81 73 VAL A CA 1
ATOM 584 C C . VAL A 1 73 ? -10.278 1.395 4.165 1.00 85.81 73 VAL A C 1
ATOM 586 O O . VAL A 1 73 ? -9.888 1.096 3.038 1.00 85.81 73 VAL A O 1
ATOM 589 N N . ALA A 1 74 ? -11.550 1.704 4.431 1.00 84.50 74 ALA A N 1
ATOM 590 C CA . ALA A 1 74 ? -12.586 1.708 3.406 1.00 84.50 74 ALA A CA 1
ATOM 591 C C . ALA A 1 74 ? -12.264 2.695 2.269 1.00 84.50 74 ALA A C 1
ATOM 593 O O . ALA A 1 74 ? -12.423 2.349 1.104 1.00 84.50 74 ALA A O 1
ATOM 594 N N . CYS A 1 75 ? -11.759 3.893 2.585 1.00 83.25 75 CYS A N 1
ATOM 595 C CA . CYS A 1 75 ? -11.362 4.894 1.592 1.00 83.25 75 CYS A CA 1
ATOM 596 C C . CYS A 1 75 ? -10.147 4.447 0.760 1.00 83.25 75 CYS A C 1
ATOM 598 O O . CYS A 1 75 ? -10.152 4.586 -0.461 1.00 83.25 75 CYS A O 1
ATOM 600 N N . ALA A 1 76 ? -9.127 3.859 1.392 1.00 86.56 76 ALA A N 1
ATOM 601 C CA . ALA A 1 76 ? -7.954 3.341 0.686 1.00 86.56 76 ALA A CA 1
ATOM 602 C C . ALA A 1 76 ? -8.317 2.194 -0.273 1.00 86.56 76 ALA A C 1
ATOM 604 O O . ALA A 1 76 ? -7.887 2.197 -1.427 1.00 86.56 76 ALA A O 1
ATOM 605 N N . ALA A 1 77 ? -9.161 1.258 0.176 1.00 86.75 77 ALA A N 1
ATOM 606 C CA . ALA A 1 77 ? -9.683 0.184 -0.666 1.00 86.75 77 ALA A CA 1
ATOM 607 C C . ALA A 1 77 ? -10.537 0.736 -1.817 1.00 86.75 77 ALA A C 1
ATOM 609 O O . ALA A 1 77 ? -10.416 0.283 -2.952 1.00 86.75 77 ALA A O 1
ATOM 610 N N . LEU A 1 78 ? -11.356 1.755 -1.547 1.00 80.56 78 LEU A N 1
ATOM 611 C CA . LEU A 1 78 ? -12.181 2.419 -2.553 1.00 80.56 78 LEU A CA 1
ATOM 612 C C . LEU A 1 78 ? -11.343 3.128 -3.625 1.00 80.56 78 LEU A C 1
ATOM 614 O O . LEU A 1 78 ? -11.673 3.061 -4.803 1.00 80.56 78 LEU A O 1
ATOM 618 N N . ASN A 1 79 ? -10.238 3.764 -3.240 1.00 84.50 79 ASN A N 1
ATOM 619 C CA . ASN A 1 79 ? -9.315 4.365 -4.199 1.00 84.50 79 ASN A CA 1
ATOM 620 C C . ASN A 1 79 ? -8.668 3.306 -5.107 1.00 84.50 79 ASN A C 1
ATOM 622 O O . ASN A 1 79 ? -8.573 3.507 -6.314 1.00 84.50 79 ASN A O 1
ATOM 626 N N . ALA A 1 80 ? -8.272 2.163 -4.538 1.00 86.81 80 ALA A N 1
ATOM 627 C CA . ALA A 1 80 ? -7.711 1.054 -5.307 1.00 86.81 80 ALA A CA 1
ATOM 628 C C . ALA A 1 80 ? -8.734 0.455 -6.289 1.00 86.81 80 ALA A C 1
ATOM 630 O O . ALA A 1 80 ? -8.384 0.169 -7.429 1.00 86.81 80 ALA A O 1
ATOM 631 N N . VAL A 1 81 ? -10.006 0.339 -5.888 1.00 82.31 81 VAL A N 1
ATOM 632 C CA . VAL A 1 81 ? -11.121 -0.087 -6.760 1.00 82.31 81 VAL A CA 1
ATOM 633 C C . VAL A 1 81 ? -11.218 0.785 -8.005 1.00 82.31 81 VAL A C 1
ATOM 635 O O . VAL A 1 81 ? -11.259 0.256 -9.107 1.00 82.31 81 VAL A O 1
ATOM 638 N N . CYS A 1 82 ? -11.206 2.110 -7.842 1.00 77.06 82 CYS A N 1
ATOM 639 C CA . CYS A 1 82 ? -11.319 3.039 -8.968 1.00 77.06 82 CYS A CA 1
ATOM 640 C C . CYS A 1 82 ? -10.189 2.905 -9.991 1.00 77.06 82 CYS A C 1
ATOM 642 O O . CYS A 1 82 ? -10.360 3.317 -11.134 1.00 77.06 82 CYS A O 1
ATOM 644 N N . LYS A 1 83 ? -9.023 2.407 -9.567 1.00 82.25 83 LYS A N 1
ATOM 645 C CA . LYS A 1 83 ? -7.826 2.332 -10.402 1.00 82.25 83 LYS A CA 1
ATOM 646 C C . LYS A 1 83 ? -7.586 0.943 -10.992 1.00 82.25 83 LYS A C 1
ATOM 648 O O . LYS A 1 83 ? -7.062 0.863 -12.095 1.00 82.25 83 LYS A O 1
ATOM 653 N N . LEU A 1 84 ? -7.916 -0.113 -10.250 1.00 80.69 84 LEU A N 1
ATOM 654 C CA . LEU A 1 84 ? -7.479 -1.483 -10.536 1.00 80.69 84 LEU A CA 1
ATOM 655 C C . LEU A 1 84 ? -8.604 -2.413 -10.999 1.00 80.69 84 LEU A C 1
ATOM 657 O O . LEU A 1 84 ? -8.314 -3.515 -11.447 1.00 80.69 84 LEU A O 1
ATOM 661 N N . ILE A 1 85 ? -9.875 -2.033 -10.837 1.00 72.25 85 ILE A N 1
ATOM 662 C CA . ILE A 1 85 ? -10.996 -2.918 -11.170 1.00 72.25 85 ILE A CA 1
ATOM 663 C C . ILE A 1 85 ? -11.479 -2.647 -12.587 1.00 72.25 85 ILE A C 1
ATOM 665 O O . ILE A 1 85 ? -11.961 -1.560 -12.891 1.00 72.25 85 ILE A O 1
ATOM 669 N N . ASN A 1 86 ? -11.382 -3.690 -13.405 1.00 67.81 86 ASN A N 1
ATOM 670 C CA . ASN A 1 86 ? -11.884 -3.764 -14.772 1.00 67.81 86 ASN A CA 1
ATOM 671 C C . ASN A 1 86 ? -13.126 -4.676 -14.849 1.00 67.81 86 ASN A C 1
ATOM 673 O O . ASN A 1 86 ? -13.399 -5.411 -13.892 1.00 67.81 86 ASN A O 1
ATOM 677 N N . ASP A 1 87 ? -13.847 -4.669 -15.972 1.00 61.09 87 ASP A N 1
ATOM 678 C CA . ASP A 1 87 ? -15.137 -5.348 -16.195 1.00 61.09 87 ASP A CA 1
ATOM 679 C C . ASP A 1 87 ? -15.152 -6.829 -15.761 1.00 61.09 87 ASP A C 1
ATOM 681 O O . ASP A 1 87 ? -16.138 -7.313 -15.206 1.00 61.09 87 ASP A O 1
ATOM 685 N N . GLU A 1 88 ? -14.024 -7.528 -15.892 1.00 59.84 88 GLU A N 1
ATOM 686 C CA .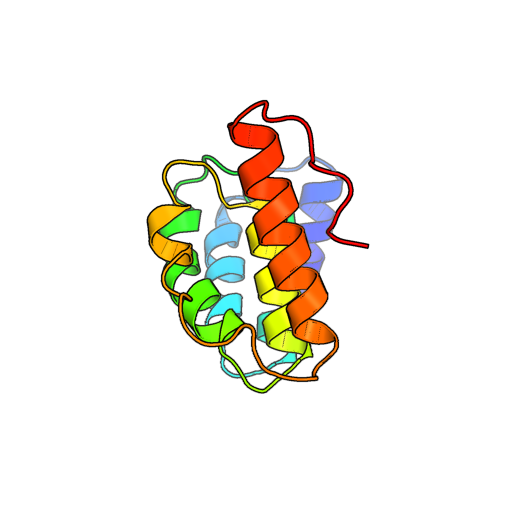 GLU A 1 88 ? -13.850 -8.931 -15.478 1.00 59.84 88 GLU A CA 1
ATOM 687 C C . GLU A 1 88 ? -13.864 -9.135 -13.946 1.00 59.84 88 GLU A C 1
ATOM 689 O O . GLU A 1 88 ? -14.276 -10.175 -13.430 1.00 59.84 88 GLU A O 1
ATOM 694 N N . THR A 1 89 ? -13.431 -8.129 -13.182 1.00 64.69 89 THR A N 1
ATOM 695 C CA . THR 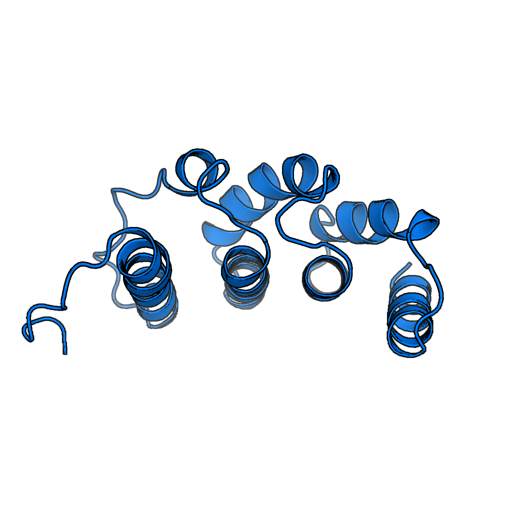A 1 89 ? -13.313 -8.181 -11.707 1.00 64.69 89 THR A CA 1
ATOM 696 C C . THR A 1 89 ? -14.447 -7.452 -10.985 1.00 64.69 89 THR A C 1
ATOM 698 O O . THR A 1 89 ? -14.653 -7.638 -9.780 1.00 64.69 89 THR A O 1
ATOM 701 N N . VAL A 1 90 ? -15.247 -6.687 -11.731 1.00 62.41 90 VAL A N 1
ATOM 702 C CA . VAL A 1 90 ? -16.491 -6.046 -11.291 1.00 62.41 90 VAL A CA 1
ATOM 703 C C . VAL A 1 90 ? -17.437 -7.013 -10.555 1.00 62.41 90 VAL A C 1
ATOM 705 O O . VAL A 1 90 ? -17.823 -6.691 -9.426 1.00 62.41 90 VAL A O 1
ATOM 708 N N . PRO A 1 91 ? -17.787 -8.212 -11.071 1.00 59.28 91 PRO A N 1
ATOM 709 C CA . PRO A 1 91 ? -18.713 -9.111 -10.375 1.00 59.28 91 PRO A CA 1
ATOM 710 C C . PRO A 1 91 ? -18.181 -9.606 -9.025 1.00 59.28 91 PRO A C 1
ATOM 712 O O . PRO A 1 91 ? -18.973 -9.839 -8.110 1.00 59.28 91 PRO A O 1
ATOM 715 N N . ALA A 1 92 ? -16.859 -9.707 -8.859 1.00 62.16 92 ALA A N 1
ATOM 716 C CA . ALA A 1 92 ? -16.259 -10.097 -7.589 1.00 62.16 92 ALA A CA 1
ATOM 717 C C . ALA A 1 92 ? -16.460 -9.009 -6.523 1.00 62.16 92 ALA A C 1
ATOM 719 O O . ALA A 1 92 ? -16.769 -9.319 -5.377 1.00 62.16 92 ALA A O 1
ATOM 720 N N . VAL A 1 93 ? -16.361 -7.729 -6.889 1.00 59.06 93 VAL A N 1
ATOM 721 C CA . VAL A 1 93 ? -16.483 -6.609 -5.935 1.00 59.06 93 VAL A CA 1
ATOM 722 C C . VAL A 1 93 ? -17.927 -6.125 -5.742 1.00 59.06 93 VAL A C 1
ATOM 724 O O . VAL A 1 93 ? -18.247 -5.487 -4.734 1.00 59.06 93 VAL A O 1
ATOM 727 N N . LEU A 1 94 ? -18.840 -6.516 -6.634 1.00 53.81 94 LEU A N 1
ATOM 728 C CA . LEU A 1 94 ? -20.241 -6.095 -6.649 1.00 53.81 94 LEU A CA 1
ATOM 729 C C . LEU A 1 94 ? -21.228 -6.691 -5.619 1.00 53.81 94 LEU A C 1
ATOM 731 O O . LEU A 1 94 ? -22.343 -6.153 -5.575 1.00 53.81 94 LEU A O 1
ATOM 735 N N . PRO A 1 95 ? -20.965 -7.704 -4.759 1.00 52.50 95 PRO A N 1
ATOM 736 C CA . PRO A 1 95 ? -22.001 -8.189 -3.852 1.00 52.50 95 PRO A CA 1
ATOM 737 C C . PRO A 1 95 ? -22.127 -7.253 -2.636 1.00 52.50 95 PRO A C 1
ATOM 739 O O . PRO A 1 95 ? -21.742 -7.576 -1.506 1.00 52.50 95 PRO A O 1
ATOM 742 N N . ILE A 1 96 ? -22.703 -6.069 -2.866 1.00 51.59 96 ILE A N 1
ATOM 743 C CA . ILE A 1 96 ? -23.222 -5.160 -1.839 1.00 51.59 96 ILE A CA 1
ATOM 744 C C . ILE A 1 96 ? -24.628 -4.673 -2.265 1.00 51.59 96 ILE A C 1
ATOM 746 O O . ILE A 1 96 ? -24.795 -3.515 -2.664 1.00 51.59 96 ILE A O 1
ATOM 750 N N . PRO A 1 97 ? -25.676 -5.524 -2.213 1.00 43.53 97 PRO A N 1
ATOM 751 C CA . PRO A 1 97 ? -27.037 -5.114 -2.579 1.00 43.53 97 PRO A CA 1
ATOM 752 C C . PRO A 1 97 ? -27.811 -4.439 -1.431 1.00 43.53 97 PRO A C 1
ATOM 754 O O . PRO A 1 97 ? -28.870 -3.876 -1.668 1.00 43.53 97 PRO A O 1
ATOM 757 N N . GLY A 1 98 ? -27.326 -4.491 -0.183 1.00 44.22 98 GLY A N 1
ATOM 758 C CA . GLY A 1 98 ? -28.208 -4.324 0.985 1.00 44.22 98 GLY A CA 1
ATOM 759 C C . GLY A 1 98 ? -27.990 -3.124 1.911 1.00 44.22 98 GLY A C 1
ATOM 760 O O . GLY A 1 98 ? -28.680 -3.044 2.921 1.00 44.22 98 GLY A O 1
ATOM 761 N N . ARG A 1 99 ? -27.035 -2.212 1.667 1.00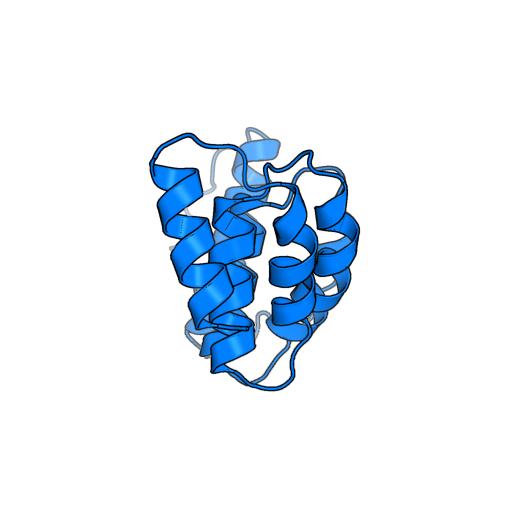 42.34 99 ARG A N 1
ATOM 762 C CA . ARG A 1 99 ? -26.641 -1.221 2.703 1.00 42.34 99 ARG A CA 1
ATOM 763 C C . ARG A 1 99 ? -26.550 0.242 2.265 1.00 42.34 99 ARG A C 1
ATOM 765 O O . ARG A 1 99 ? -25.903 1.040 2.934 1.00 42.34 99 ARG A O 1
ATOM 772 N N . LEU A 1 100 ? -27.275 0.620 1.211 1.00 42.62 100 LEU A N 1
ATOM 773 C CA . LEU A 1 100 ? -27.403 2.016 0.755 1.00 42.62 100 LEU A CA 1
ATOM 774 C C . LEU A 1 100 ? -28.334 2.888 1.629 1.00 42.62 100 LEU A C 1
ATOM 776 O O . LEU A 1 100 ? -28.465 4.078 1.378 1.00 42.62 100 LEU A O 1
ATOM 780 N N . SER A 1 101 ? -28.950 2.339 2.684 1.00 42.69 101 SER A N 1
ATOM 781 C CA . SER A 1 101 ? -29.901 3.071 3.545 1.00 42.69 101 SER A CA 1
ATOM 782 C C . SER A 1 101 ? -29.263 3.772 4.764 1.00 42.69 101 SER A C 1
ATOM 784 O O . SER A 1 101 ? -29.974 4.263 5.643 1.00 42.69 101 SER A O 1
ATOM 786 N N . GLY A 1 102 ? -27.930 3.801 4.877 1.00 41.12 102 GLY A N 1
ATOM 787 C CA . GLY A 1 102 ? -27.226 4.371 6.031 1.00 41.12 102 GLY A CA 1
ATOM 788 C C . GLY A 1 102 ? -26.782 5.823 5.823 1.00 41.12 102 GLY A C 1
ATOM 789 O O . GLY A 1 102 ? -26.000 6.106 4.924 1.00 41.12 102 GLY A O 1
ATOM 790 N N . ARG A 1 103 ? -27.195 6.722 6.727 1.00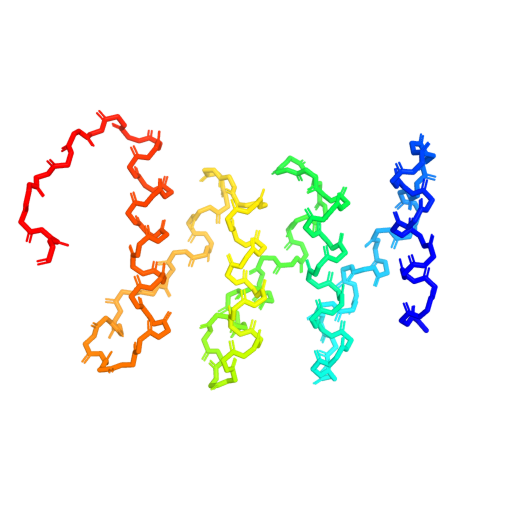 39.84 103 ARG A N 1
ATOM 791 C CA . ARG A 1 103 ? -26.922 8.180 6.802 1.00 39.84 103 ARG A CA 1
ATOM 792 C C . ARG A 1 103 ? -25.441 8.635 6.829 1.00 39.84 103 ARG A C 1
ATOM 794 O O . ARG A 1 103 ? -25.181 9.784 7.176 1.00 39.84 103 ARG A O 1
ATOM 801 N N . ARG A 1 104 ? -24.453 7.780 6.527 1.00 44.94 104 ARG A N 1
ATOM 802 C CA . ARG A 1 104 ? -23.023 8.132 6.634 1.00 44.94 104 ARG A CA 1
ATOM 803 C C . ARG A 1 104 ? -22.455 8.619 5.285 1.00 44.94 104 ARG A C 1
ATOM 805 O O . ARG A 1 104 ? -22.593 7.909 4.290 1.00 44.94 104 ARG A O 1
ATOM 812 N N . PRO A 1 105 ? -21.765 9.778 5.240 1.00 46.78 105 PRO A N 1
ATOM 813 C CA . PRO A 1 105 ? -21.283 10.404 3.999 1.00 46.78 105 PRO A CA 1
ATOM 814 C C . PRO A 1 105 ? -20.251 9.568 3.224 1.00 46.78 105 PRO A C 1
ATOM 816 O O . PRO A 1 105 ? -20.137 9.726 2.012 1.00 46.78 105 PRO A O 1
ATOM 819 N N . SER A 1 106 ? -19.566 8.625 3.880 1.00 45.84 106 SER A N 1
ATOM 820 C CA . SER A 1 106 ? -18.600 7.714 3.248 1.00 45.84 106 SER A CA 1
ATOM 821 C C . SER A 1 106 ? -19.204 6.842 2.141 1.00 45.84 106 SER A C 1
ATOM 823 O O . SER A 1 106 ? -18.526 6.523 1.172 1.00 45.84 106 SER A O 1
ATOM 825 N N . TRP A 1 107 ? -20.489 6.491 2.251 1.00 44.25 107 TRP A N 1
ATOM 826 C CA . TRP A 1 107 ? -21.168 5.599 1.304 1.00 44.25 107 TRP A CA 1
ATOM 827 C C . TRP A 1 107 ? -21.760 6.327 0.092 1.00 44.25 107 TRP A C 1
ATOM 829 O O . TRP A 1 107 ? -22.057 5.680 -0.911 1.00 44.25 107 TRP A O 1
ATOM 839 N N . ARG A 1 108 ? -21.891 7.665 0.136 1.00 48.34 108 ARG A N 1
ATOM 840 C CA . ARG A 1 108 ? -22.285 8.461 -1.043 1.00 48.34 108 ARG A CA 1
ATOM 841 C C . ARG A 1 108 ? -21.192 8.430 -2.111 1.00 48.34 108 ARG A C 1
ATOM 843 O O . ARG A 1 108 ? -21.515 8.349 -3.286 1.00 48.34 108 ARG A O 1
ATOM 850 N N . PHE A 1 109 ? -19.922 8.388 -1.707 1.00 47.59 109 PHE A N 1
ATOM 851 C CA . PHE A 1 109 ? -18.791 8.187 -2.620 1.00 47.59 109 PHE A CA 1
ATOM 852 C C . PHE A 1 109 ? -18.773 6.782 -3.229 1.00 47.59 109 PHE A C 1
ATOM 854 O O . PHE A 1 109 ? -18.519 6.635 -4.418 1.00 47.59 109 PHE A O 1
ATOM 861 N N . THR A 1 110 ? -19.116 5.747 -2.458 1.00 46.56 110 THR A N 1
ATOM 862 C CA . THR A 1 110 ? -19.261 4.380 -2.985 1.00 46.56 110 THR A CA 1
ATOM 863 C C . THR A 1 110 ? -20.426 4.274 -3.976 1.00 46.56 110 THR A C 1
ATOM 865 O O . THR A 1 110 ? -20.299 3.606 -4.997 1.00 46.56 110 THR A O 1
ATOM 868 N N . ALA A 1 111 ? -21.545 4.963 -3.716 1.00 44.91 111 ALA A N 1
ATOM 869 C CA . ALA A 1 111 ? -22.656 5.087 -4.663 1.00 44.91 111 ALA A CA 1
ATOM 870 C C . ALA A 1 111 ? -22.261 5.890 -5.915 1.00 44.91 111 ALA A C 1
ATOM 872 O O . ALA A 1 111 ? -22.628 5.507 -7.020 1.00 44.91 111 ALA A O 1
ATOM 873 N N . PHE A 1 112 ? -21.455 6.943 -5.762 1.00 52.28 112 PHE A N 1
ATOM 874 C CA . PHE A 1 112 ? -20.908 7.719 -6.875 1.00 52.28 112 PHE A CA 1
ATOM 875 C C . PHE A 1 112 ? -19.957 6.885 -7.742 1.00 52.28 112 PHE A C 1
ATOM 877 O O . PHE A 1 112 ? -20.042 6.938 -8.958 1.00 52.28 112 PHE A O 1
ATOM 884 N N . ILE A 1 113 ? -19.116 6.039 -7.144 1.00 51.38 113 ILE A N 1
ATOM 885 C CA . ILE A 1 113 ? -18.237 5.109 -7.873 1.00 51.38 113 ILE A CA 1
ATOM 886 C C . ILE A 1 113 ? -19.046 4.001 -8.549 1.00 51.38 113 ILE A C 1
ATOM 888 O O . ILE A 1 113 ? -18.756 3.643 -9.682 1.00 51.38 113 ILE A O 1
ATOM 892 N N . ARG A 1 114 ? -20.126 3.521 -7.924 1.00 48.81 114 ARG A N 1
ATOM 893 C CA . ARG A 1 114 ? -21.094 2.609 -8.556 1.00 48.81 114 ARG A CA 1
ATOM 894 C C . ARG A 1 114 ? -21.812 3.250 -9.751 1.00 48.81 114 ARG A C 1
ATOM 896 O O . ARG A 1 114 ? -22.215 2.530 -10.648 1.00 48.81 114 ARG A O 1
ATOM 903 N N . ILE A 1 115 ? -21.953 4.575 -9.774 1.00 49.38 115 ILE A N 1
ATOM 904 C CA . ILE A 1 115 ? -22.503 5.342 -10.901 1.00 49.38 115 ILE A CA 1
ATOM 905 C C . ILE A 1 115 ? -21.418 5.647 -11.949 1.00 49.38 115 ILE A C 1
ATOM 907 O O . ILE A 1 115 ? -21.684 5.540 -13.139 1.00 49.38 115 ILE A O 1
ATOM 911 N N . ALA A 1 116 ? -20.191 5.966 -11.536 1.00 49.59 116 ALA A N 1
ATOM 912 C CA . ALA A 1 116 ? -19.089 6.315 -12.431 1.00 49.59 116 ALA A CA 1
ATOM 913 C C . ALA A 1 116 ? -18.495 5.089 -13.146 1.00 49.59 116 ALA A C 1
ATOM 915 O O . ALA A 1 116 ? -18.323 5.125 -14.358 1.00 49.59 116 ALA A O 1
ATOM 916 N N . VAL A 1 117 ? -18.246 3.987 -12.428 1.00 52.69 117 VAL A N 1
ATOM 917 C CA . VAL A 1 117 ? -17.715 2.735 -13.003 1.00 52.69 117 VAL A CA 1
ATOM 918 C C . VAL A 1 117 ? -18.747 2.087 -13.932 1.00 52.69 117 VAL A C 1
ATOM 920 O O . VAL A 1 117 ? -18.413 1.667 -15.030 1.00 52.69 117 VAL A O 1
ATOM 923 N N . PHE A 1 118 ? -20.025 2.072 -13.543 1.00 47.53 118 PHE A N 1
ATOM 924 C CA . PHE A 1 118 ? -21.090 1.459 -14.349 1.00 47.53 118 PHE A CA 1
ATOM 925 C C . PHE A 1 118 ? -21.563 2.368 -15.499 1.00 47.53 118 PHE A C 1
ATOM 927 O O . PHE A 1 118 ? -21.901 1.880 -16.577 1.00 47.53 118 PHE A O 1
ATOM 934 N N . GLY A 1 119 ? -21.559 3.691 -15.297 1.00 46.84 119 GLY A N 1
ATOM 935 C CA . GLY A 1 119 ? -21.917 4.680 -16.318 1.00 46.84 119 GLY A CA 1
ATOM 936 C C . GLY A 1 119 ? -20.877 4.796 -17.434 1.00 46.84 119 GLY A C 1
ATOM 937 O O . GLY A 1 119 ? -21.252 4.937 -18.595 1.00 46.84 119 GLY A O 1
ATOM 938 N N . PHE A 1 120 ? -19.585 4.658 -17.114 1.00 42.72 120 PHE A N 1
ATOM 939 C CA . PHE A 1 120 ? -18.514 4.702 -18.115 1.00 42.72 120 PHE A CA 1
ATOM 940 C C . PHE A 1 120 ? -18.469 3.438 -18.992 1.00 42.72 120 PHE A C 1
ATOM 942 O O . PHE A 1 120 ? -18.197 3.541 -20.183 1.00 42.72 120 PHE A O 1
ATOM 949 N N . ALA A 1 121 ? -18.821 2.269 -18.442 1.00 42.56 121 ALA A N 1
ATOM 950 C CA . ALA A 1 121 ? -18.866 1.007 -19.189 1.00 42.56 121 ALA A CA 1
ATOM 951 C C . ALA A 1 121 ? -20.130 0.834 -20.065 1.00 42.56 121 ALA A C 1
ATOM 953 O O . ALA A 1 121 ? -20.108 0.080 -21.033 1.00 42.56 121 ALA A O 1
ATOM 954 N N . SER A 1 122 ? -21.235 1.533 -19.760 1.00 42.34 122 SER A N 1
ATOM 955 C CA . SER A 1 122 ? -22.546 1.267 -20.392 1.00 42.34 122 SER A CA 1
ATOM 956 C C . SER A 1 122 ? -23.026 2.330 -21.392 1.00 42.34 122 SER A C 1
ATOM 958 O O . SER A 1 122 ? -24.064 2.129 -22.020 1.00 42.34 122 SER A O 1
ATOM 960 N N . GLY A 1 123 ? -22.345 3.478 -21.522 1.00 43.12 123 GLY A N 1
ATOM 961 C CA . GLY A 1 123 ? -22.742 4.557 -22.446 1.00 43.12 123 GLY A CA 1
ATOM 962 C C . GLY A 1 123 ? -24.135 5.165 -22.194 1.00 43.12 123 GLY A C 1
ATOM 963 O O . GLY A 1 123 ? -24.684 5.824 -23.073 1.00 43.12 123 GLY A O 1
ATOM 964 N N . LEU A 1 124 ? -24.729 4.933 -21.020 1.00 42.66 124 LEU A N 1
ATOM 965 C CA . LEU A 1 124 ? -26.067 5.404 -20.656 1.00 42.66 124 LEU A CA 1
ATOM 966 C C . LEU A 1 124 ? -26.001 6.835 -20.102 1.00 42.66 124 LEU A C 1
ATOM 968 O O . LEU A 1 124 ? -25.386 7.073 -19.062 1.00 42.66 124 LEU A O 1
ATOM 972 N N . GLU A 1 125 ? -26.658 7.776 -20.785 1.00 40.06 125 GLU A N 1
ATOM 973 C CA . GLU A 1 125 ? -26.845 9.154 -20.319 1.00 40.06 125 GLU A CA 1
ATOM 974 C C . GLU A 1 125 ? -27.634 9.192 -18.999 1.00 40.06 125 GLU A C 1
ATOM 976 O O . GLU A 1 125 ? -28.635 8.495 -18.808 1.00 40.06 125 GLU A O 1
ATOM 981 N N . PHE A 1 126 ? -27.150 10.009 -18.063 1.00 48.81 126 PHE A N 1
ATOM 982 C CA . PHE A 1 126 ? -27.678 10.120 -16.705 1.00 48.81 126 PHE A CA 1
ATOM 983 C C . PHE A 1 126 ? -29.099 10.714 -16.687 1.00 48.81 126 PHE A C 1
ATOM 985 O O . PHE A 1 126 ? -29.298 11.803 -17.225 1.00 48.81 126 PHE A O 1
ATOM 992 N N . PRO A 1 127 ? -30.080 10.104 -15.992 1.00 35.59 127 PRO 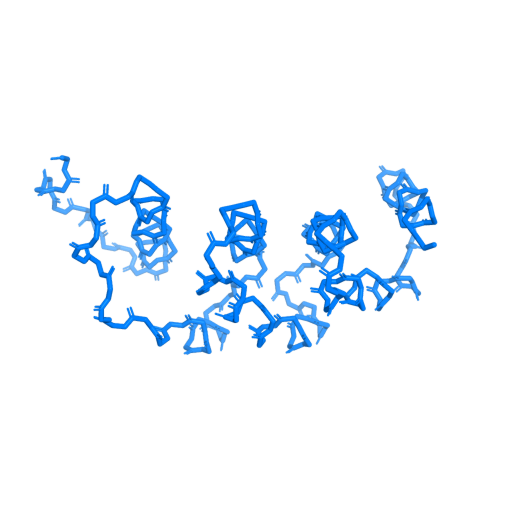A N 1
ATOM 993 C CA . PRO A 1 127 ? -31.310 10.801 -15.647 1.00 35.59 127 PRO A CA 1
ATOM 994 C C . PRO A 1 127 ? -31.048 11.745 -14.462 1.00 35.59 127 PRO A C 1
ATOM 996 O O . PRO A 1 127 ? -30.535 11.335 -13.421 1.00 35.59 127 PRO A O 1
ATOM 999 N N . GLU A 1 128 ? -31.435 13.009 -14.621 1.00 35.94 128 GLU A N 1
ATOM 1000 C CA . GLU A 1 128 ? -31.178 14.187 -13.765 1.00 35.94 128 GLU A CA 1
ATOM 1001 C C . GLU A 1 128 ? -31.710 14.104 -12.309 1.00 35.94 128 GLU A C 1
ATOM 1003 O O . GLU A 1 128 ? -31.682 15.075 -11.561 1.00 35.94 128 GLU A O 1
ATOM 1008 N N . ALA A 1 129 ? -32.195 12.944 -11.860 1.00 36.94 129 ALA A N 1
ATOM 1009 C CA . ALA A 1 129 ? -32.934 12.777 -10.606 1.00 36.94 129 ALA A CA 1
ATOM 1010 C C . ALA A 1 129 ? -32.089 12.297 -9.404 1.00 36.94 129 ALA A C 1
ATOM 1012 O O . ALA A 1 129 ? -32.651 11.831 -8.414 1.00 36.94 129 ALA A O 1
ATOM 1013 N N . ALA A 1 130 ? -30.756 12.378 -9.471 1.00 40.38 130 ALA A N 1
ATOM 1014 C CA . ALA A 1 130 ? -29.852 11.890 -8.417 1.00 40.38 130 ALA A CA 1
ATOM 1015 C C . ALA A 1 130 ? -28.903 12.961 -7.833 1.00 40.38 130 ALA A C 1
ATOM 1017 O O . ALA A 1 130 ? -27.822 12.617 -7.346 1.00 40.38 130 ALA A O 1
ATOM 1018 N N . LEU A 1 131 ? -29.306 14.239 -7.872 1.00 36.22 131 LEU A N 1
ATOM 1019 C CA . LEU A 1 131 ? -28.698 15.330 -7.092 1.00 36.22 131 LEU A CA 1
ATOM 1020 C C . LEU A 1 131 ? -29.289 15.395 -5.674 1.00 36.22 131 LEU A C 1
ATOM 1022 O O . LEU A 1 131 ? -30.531 15.466 -5.557 1.00 36.22 131 LEU A O 1
#

Radius of gyration: 15.78 Å; chains: 1; bounding box: 46×27×33 Å

Foldseek 3Di:
DLVVLVVLLVCVVVVDDPPVCLVVLLVQCVDPDLVSNLSSLVSNLSRDALPDPCVVSCLVSLLVQCPDPDLSSVVSSVSSCLGHHDPVSCVSNPPPPDPPPDPDPSCVVVVVSVCVRVCVVPVDDDDPPPD